Protein AF-A0A822DUJ0-F1 (afdb_monomer_lite)

Radius of gyration: 12.26 Å; chains: 1; bounding box: 22×26×30 Å

Secondary structure (DSSP, 8-state):
-----TT---------SSTTS-GGGGHHHHHHHHHHHHHTT-------TTSSSHHHH-

Foldseek 3Di:
DDDPDPPDDDDDDPFDQDPPTPLVVCPVV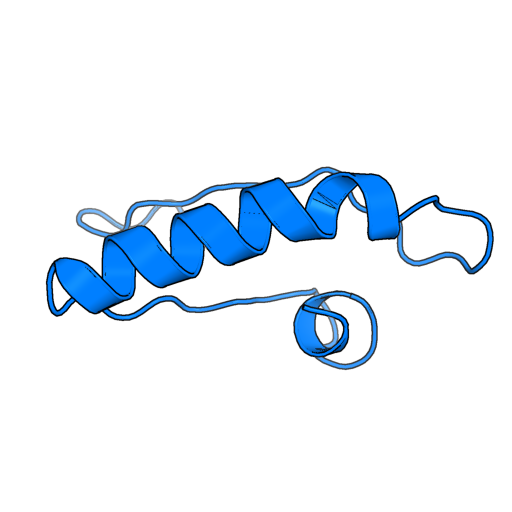VVVVCVVCVVVVHHDDQDDPVCPGNSVVD

Sequence (58 aa):
MFPPQTGIESFKYPIIDIPMFPVSHYFDIVADRIAVNTASNRRTLLYCRQGRSRSITF

InterPro domains:
  IPR029021 Protein-tyrosine phosphatase-like [G3DSA:3.90.190.10] (1-58)
  IPR029021 Protein-tyrosine phosphatase-like [SSF52799] (3-57)

Structure (mmCIF, N/CA/C/O backbone):
data_AF-A0A822DUJ0-F1
#
_entry.id   AF-A0A822DUJ0-F1
#
loop_
_atom_site.group_PDB
_atom_site.id
_atom_site.type_symbol
_atom_site.label_atom_id
_atom_site.label_alt_id
_atom_site.label_comp_id
_atom_site.label_asym_id
_atom_site.label_entity_id
_atom_site.label_seq_id
_atom_site.pdbx_PDB_ins_code
_atom_site.Cartn_x
_atom_site.Cartn_y
_atom_site.Cartn_z
_atom_site.occupancy
_atom_site.B_iso_or_equiv
_atom_site.auth_seq_id
_atom_site.auth_comp_id
_atom_site.auth_asym_id
_atom_site.auth_atom_id
_atom_site.pdbx_PDB_model_num
ATOM 1 N N . MET A 1 1 ? 5.424 16.175 -1.853 1.00 54.72 1 MET A N 1
ATOM 2 C CA . MET A 1 1 ? 5.687 15.471 -0.580 1.00 54.72 1 MET A CA 1
ATOM 3 C C . MET A 1 1 ? 4.746 16.084 0.431 1.00 54.72 1 MET A C 1
ATOM 5 O O . MET A 1 1 ? 4.730 17.305 0.510 1.00 54.72 1 MET A O 1
ATOM 9 N N . PHE A 1 2 ? 3.900 15.293 1.091 1.00 58.38 2 PHE A N 1
ATOM 10 C CA . PHE A 1 2 ? 3.040 15.842 2.138 1.00 58.38 2 PHE A CA 1
ATOM 11 C C . PHE A 1 2 ? 3.909 16.174 3.358 1.00 58.38 2 PHE A C 1
ATOM 13 O O . PHE A 1 2 ? 4.794 15.374 3.678 1.00 58.38 2 PHE A O 1
ATOM 20 N N . PRO A 1 3 ? 3.725 17.341 3.997 1.00 65.19 3 PRO A N 1
ATOM 21 C CA . PRO A 1 3 ? 4.400 17.630 5.254 1.00 65.19 3 PRO A CA 1
ATOM 22 C C . PRO A 1 3 ? 3.997 16.571 6.295 1.00 65.19 3 PRO A C 1
ATOM 24 O O . PRO A 1 3 ? 2.869 16.072 6.225 1.00 65.19 3 PRO A O 1
ATOM 27 N N . PRO A 1 4 ? 4.886 16.195 7.234 1.00 64.81 4 PRO A N 1
ATOM 28 C CA . PRO A 1 4 ? 4.507 15.313 8.329 1.00 64.81 4 PRO A CA 1
ATOM 29 C C . PRO A 1 4 ? 3.376 15.982 9.115 1.00 64.81 4 PRO A C 1
ATOM 31 O O . PRO A 1 4 ? 3.566 17.032 9.725 1.00 64.81 4 PRO A O 1
ATOM 34 N N . GLN A 1 5 ? 2.178 15.406 9.030 1.00 71.19 5 GLN A N 1
ATOM 35 C CA . GLN A 1 5 ? 1.013 15.890 9.759 1.00 71.19 5 GLN A CA 1
ATOM 36 C C . GLN A 1 5 ? 0.955 15.176 11.105 1.00 71.19 5 GLN A C 1
ATOM 38 O O . GLN A 1 5 ? 1.075 13.951 11.177 1.00 71.19 5 GLN A O 1
ATOM 43 N N . THR A 1 6 ? 0.776 15.937 12.180 1.00 76.25 6 THR A N 1
ATOM 44 C CA . THR A 1 6 ? 0.567 15.376 13.514 1.00 76.25 6 THR A CA 1
ATOM 45 C C . THR A 1 6 ? -0.696 14.509 13.507 1.00 76.25 6 THR A C 1
ATOM 47 O O . THR A 1 6 ? -1.751 14.925 13.039 1.00 76.25 6 THR A O 1
ATOM 50 N N . GLY A 1 7 ? -0.577 13.265 13.979 1.00 81.94 7 GLY A N 1
ATOM 51 C CA . GLY A 1 7 ? -1.691 12.309 14.029 1.00 81.94 7 GLY A CA 1
ATOM 52 C C . GLY A 1 7 ? -1.900 11.453 12.773 1.00 81.94 7 GLY A C 1
ATOM 53 O O . GLY A 1 7 ? -2.790 10.606 12.786 1.00 81.94 7 GLY A O 1
ATOM 54 N N . ILE A 1 8 ? -1.083 11.609 11.722 1.00 86.25 8 ILE A N 1
ATOM 55 C CA . ILE A 1 8 ? -1.108 10.723 10.547 1.00 86.25 8 ILE A CA 1
ATOM 56 C C . ILE A 1 8 ? 0.174 9.891 10.505 1.00 86.25 8 ILE A C 1
ATOM 58 O O . ILE A 1 8 ? 1.270 10.403 10.276 1.00 86.25 8 ILE A O 1
ATOM 62 N N . GLU A 1 9 ? 0.030 8.582 10.699 1.00 89.06 9 GLU A N 1
ATOM 63 C CA . GLU A 1 9 ? 1.111 7.621 10.484 1.00 89.06 9 GLU A CA 1
ATOM 64 C C . GLU A 1 9 ? 1.446 7.574 8.983 1.00 89.06 9 GLU A C 1
ATOM 66 O O . GLU A 1 9 ? 0.558 7.385 8.149 1.00 89.06 9 GLU A O 1
ATOM 71 N N . SER A 1 10 ? 2.716 7.781 8.619 1.00 88.75 10 SER A N 1
ATOM 72 C CA . SER A 1 10 ? 3.137 7.842 7.215 1.00 88.75 10 SER A CA 1
ATOM 73 C C . SER A 1 10 ? 4.293 6.890 6.926 1.00 88.75 10 SER A C 1
ATOM 75 O O . SER A 1 10 ? 5.298 6.870 7.633 1.00 88.75 10 SER A O 1
ATOM 77 N N . PHE A 1 11 ? 4.147 6.117 5.848 1.00 90.25 11 PHE A N 1
ATOM 78 C CA . PHE A 1 11 ? 5.168 5.206 5.335 1.00 90.25 11 PHE A CA 1
ATOM 79 C C . PHE A 1 11 ? 5.514 5.563 3.904 1.00 90.25 11 PHE A C 1
ATOM 81 O O . PHE A 1 11 ? 4.651 5.939 3.109 1.00 90.25 11 PHE A O 1
ATOM 88 N N . LYS A 1 12 ? 6.794 5.422 3.565 1.00 91.44 12 LYS A N 1
ATOM 89 C CA . LYS A 1 12 ? 7.296 5.665 2.219 1.00 91.44 12 LYS A CA 1
ATOM 90 C C . LYS A 1 12 ? 7.985 4.415 1.699 1.00 91.44 12 LYS A C 1
ATOM 92 O O . LYS A 1 12 ? 9.027 4.024 2.214 1.00 91.44 12 LYS A O 1
ATOM 97 N N . TYR A 1 13 ? 7.441 3.860 0.623 1.00 91.81 13 TYR A N 1
ATOM 98 C CA . TYR A 1 13 ? 8.087 2.806 -0.148 1.00 91.81 13 TYR A CA 1
ATOM 99 C C . TYR A 1 13 ? 8.855 3.436 -1.322 1.00 91.81 13 TYR A C 1
ATOM 101 O O . TYR A 1 13 ? 8.287 4.268 -2.040 1.00 91.81 13 TYR A O 1
ATOM 109 N N . PRO A 1 14 ? 10.141 3.101 -1.534 1.00 91.94 14 PRO A N 1
ATOM 110 C CA . PRO A 1 14 ? 10.975 3.688 -2.586 1.00 91.94 14 PRO A CA 1
ATOM 111 C C . PRO A 1 14 ? 10.677 3.078 -3.972 1.00 91.94 14 PRO A C 1
ATOM 113 O O . PRO A 1 14 ? 11.569 2.589 -4.655 1.00 91.94 14 PRO A O 1
ATOM 116 N N . ILE A 1 15 ? 9.410 3.105 -4.393 1.00 93.06 15 ILE A N 1
ATOM 117 C CA . ILE A 1 15 ? 8.946 2.499 -5.647 1.00 93.06 15 ILE A CA 1
ATOM 118 C C . ILE A 1 15 ? 9.127 3.483 -6.806 1.00 93.06 15 ILE A C 1
ATOM 120 O O . ILE A 1 15 ? 8.524 4.570 -6.834 1.00 93.06 15 ILE A O 1
ATOM 124 N N . ILE A 1 16 ? 9.943 3.077 -7.778 1.00 94.19 16 ILE A N 1
ATOM 125 C CA . ILE A 1 16 ? 10.223 3.837 -8.998 1.00 94.19 16 ILE A CA 1
ATOM 126 C C . ILE A 1 16 ? 9.143 3.527 -10.039 1.00 94.19 16 ILE A C 1
ATOM 128 O O . ILE A 1 16 ? 8.738 2.384 -10.213 1.00 94.19 16 ILE A O 1
ATOM 132 N N . ASP A 1 17 ? 8.665 4.562 -10.727 1.00 94.88 17 ASP A N 1
ATOM 133 C CA . ASP A 1 17 ? 7.591 4.466 -11.721 1.00 94.88 17 ASP A CA 1
ATOM 134 C C . ASP A 1 17 ? 8.139 4.067 -13.102 1.00 94.88 17 ASP A C 1
ATOM 136 O O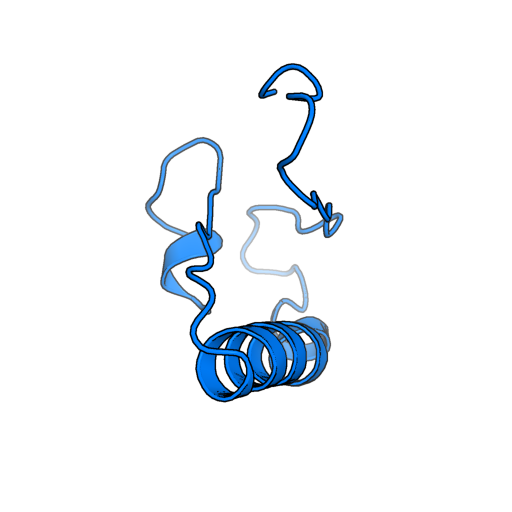 . ASP A 1 17 ? 8.131 4.861 -14.040 1.00 94.88 17 AS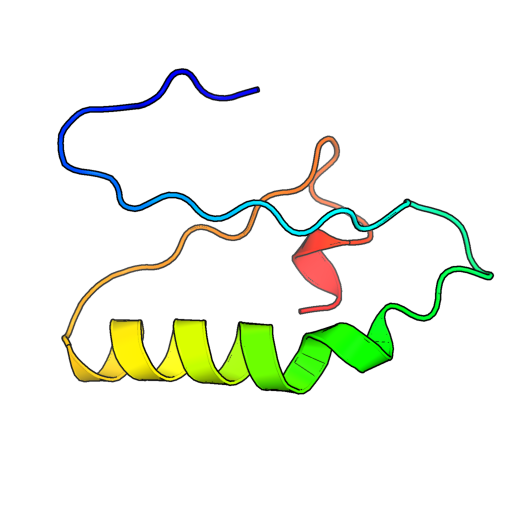P A O 1
ATOM 140 N N . ILE A 1 18 ? 8.711 2.864 -13.193 1.00 95.12 18 ILE A N 1
ATOM 141 C CA . ILE A 1 18 ? 9.241 2.296 -14.439 1.00 95.12 18 ILE A CA 1
ATOM 142 C C . ILE A 1 18 ? 8.799 0.833 -14.588 1.00 95.12 18 ILE A C 1
ATOM 144 O O . ILE A 1 18 ? 8.701 0.137 -13.577 1.00 95.12 18 ILE A O 1
ATOM 148 N N . PRO A 1 19 ? 8.604 0.323 -15.819 1.00 94.06 19 PRO A N 1
ATOM 149 C CA . PRO A 1 19 ? 8.115 -1.043 -16.039 1.00 94.06 19 PRO A CA 1
ATOM 150 C C . PRO A 1 19 ? 9.010 -2.148 -15.462 1.00 94.06 19 PRO A C 1
ATOM 152 O O . PRO A 1 19 ? 8.521 -3.209 -15.101 1.00 94.06 19 PRO A O 1
ATOM 155 N N . MET A 1 20 ? 10.321 -1.899 -15.368 1.00 96.81 20 MET A N 1
ATOM 156 C CA . MET A 1 20 ? 11.302 -2.876 -14.879 1.00 96.81 20 MET A CA 1
ATOM 157 C C . MET A 1 20 ? 11.409 -2.929 -13.353 1.00 96.81 20 MET A C 1
ATOM 159 O O . MET A 1 20 ? 12.107 -3.791 -12.823 1.00 96.81 20 MET A O 1
ATOM 163 N N . PHE A 1 21 ? 10.782 -1.993 -12.634 1.00 96.31 21 PHE A N 1
ATOM 164 C CA . PHE A 1 21 ? 10.843 -2.003 -11.181 1.00 96.31 21 PHE A CA 1
ATOM 165 C C . PHE A 1 21 ? 9.991 -3.168 -10.649 1.00 96.31 21 PHE A C 1
ATOM 167 O O . PHE A 1 21 ? 8.807 -3.240 -10.987 1.00 96.31 21 PHE A O 1
ATOM 174 N N . PRO A 1 22 ? 10.538 -4.062 -9.804 1.00 95.94 22 PRO A N 1
ATOM 175 C CA . PRO A 1 22 ? 9.821 -5.235 -9.308 1.00 95.94 22 PRO A CA 1
ATOM 176 C C . PRO A 1 22 ? 8.825 -4.841 -8.206 1.00 95.94 22 PRO A C 1
ATOM 178 O O . PRO A 1 22 ? 9.026 -5.106 -7.022 1.00 95.94 22 PRO A O 1
ATOM 181 N N . VAL A 1 23 ? 7.742 -4.160 -8.591 1.00 95.38 23 VAL A N 1
ATOM 182 C CA . VAL A 1 23 ? 6.733 -3.622 -7.662 1.00 95.38 23 VAL A CA 1
ATOM 183 C C . VAL A 1 23 ? 6.033 -4.718 -6.854 1.00 95.38 23 VAL A C 1
ATOM 185 O O . VAL A 1 23 ? 5.645 -4.478 -5.712 1.00 95.38 23 VAL A O 1
ATOM 188 N N . SER A 1 24 ? 5.957 -5.932 -7.402 1.00 96.12 24 SER A N 1
ATOM 189 C CA . SER A 1 24 ? 5.360 -7.102 -6.755 1.00 96.12 24 SER A CA 1
ATOM 190 C C . SER A 1 24 ? 6.033 -7.481 -5.437 1.00 96.12 24 SER A C 1
ATOM 192 O O . SER A 1 24 ? 5.356 -7.970 -4.541 1.00 96.12 24 SER A O 1
ATOM 194 N N . HIS A 1 25 ? 7.325 -7.182 -5.258 1.00 96.50 25 HIS A N 1
ATOM 195 C CA . HIS A 1 25 ? 8.032 -7.425 -3.993 1.00 96.50 25 HIS A CA 1
ATOM 196 C C . HIS A 1 25 ? 7.447 -6.630 -2.812 1.00 96.50 25 HIS A C 1
ATOM 198 O O . HIS A 1 25 ? 7.777 -6.905 -1.662 1.00 96.50 25 HIS A O 1
ATOM 204 N N . TYR A 1 26 ? 6.604 -5.630 -3.084 1.00 96.44 26 TYR A N 1
ATOM 205 C CA . TYR A 1 26 ? 5.965 -4.796 -2.073 1.00 96.44 26 TYR A CA 1
ATOM 206 C C . TYR A 1 26 ? 4.479 -5.118 -1.865 1.00 96.44 26 TYR A C 1
ATOM 208 O O . TYR A 1 26 ? 3.866 -4.493 -1.005 1.00 96.44 26 TYR A O 1
ATOM 216 N N . PHE A 1 27 ? 3.880 -6.034 -2.635 1.00 96.25 27 PHE A N 1
ATOM 217 C CA . PHE A 1 27 ? 2.434 -6.286 -2.566 1.00 96.25 27 PHE A CA 1
ATOM 218 C C . PHE A 1 27 ? 2.008 -6.763 -1.181 1.00 96.25 27 PHE A C 1
ATOM 220 O O . PHE A 1 27 ? 1.174 -6.106 -0.561 1.00 96.25 27 PHE A O 1
ATOM 227 N N . ASP A 1 28 ? 2.648 -7.806 -0.656 1.00 97.44 28 ASP A N 1
ATOM 228 C CA . ASP A 1 28 ? 2.268 -8.390 0.635 1.00 97.44 28 ASP A CA 1
ATOM 229 C C . ASP A 1 28 ? 2.440 -7.386 1.781 1.00 97.44 28 ASP A C 1
ATOM 231 O O . ASP A 1 28 ? 1.501 -7.110 2.520 1.00 97.44 28 ASP A O 1
ATOM 235 N N . ILE A 1 29 ? 3.602 -6.727 1.872 1.00 95.81 29 ILE A N 1
ATOM 236 C CA . ILE A 1 29 ? 3.868 -5.770 2.958 1.00 95.81 29 ILE A CA 1
ATOM 237 C C . ILE A 1 29 ? 2.925 -4.555 2.934 1.00 95.81 29 ILE A C 1
ATOM 239 O O . ILE A 1 29 ? 2.620 -3.991 3.988 1.00 95.81 29 ILE A O 1
ATOM 243 N N . VAL A 1 30 ? 2.476 -4.117 1.752 1.00 95.75 30 VAL A N 1
ATOM 244 C CA . VAL A 1 30 ? 1.506 -3.019 1.626 1.00 95.75 30 VAL A CA 1
ATOM 245 C C . VAL A 1 30 ? 0.098 -3.512 1.960 1.00 95.75 30 VAL A C 1
ATOM 247 O O . VAL A 1 30 ? -0.594 -2.851 2.737 1.00 95.75 30 VAL A O 1
ATOM 250 N N . ALA A 1 31 ? -0.303 -4.672 1.435 1.00 96.44 31 ALA A N 1
ATOM 251 C CA . ALA A 1 31 ? -1.605 -5.281 1.692 1.00 96.44 31 ALA A CA 1
ATOM 252 C C . ALA A 1 31 ? -1.809 -5.576 3.186 1.00 96.44 31 ALA A C 1
ATOM 254 O O . ALA A 1 31 ? -2.822 -5.168 3.756 1.00 96.44 31 ALA A O 1
ATOM 255 N N . ASP A 1 32 ? -0.813 -6.169 3.846 1.00 96.50 32 ASP A N 1
ATOM 256 C CA . ASP A 1 32 ? -0.835 -6.452 5.282 1.00 96.50 32 ASP A CA 1
ATOM 257 C C . ASP A 1 32 ? -1.029 -5.174 6.100 1.00 96.50 32 ASP A C 1
ATOM 259 O O . ASP A 1 32 ? -1.821 -5.128 7.044 1.00 96.50 32 ASP A O 1
ATOM 263 N N . ARG A 1 33 ? -0.353 -4.083 5.720 1.00 94.81 33 ARG A N 1
ATOM 264 C CA . ARG A 1 33 ? -0.478 -2.800 6.423 1.00 94.81 33 ARG A CA 1
ATOM 265 C C . ARG A 1 33 ? -1.875 -2.200 6.272 1.00 94.81 33 ARG A C 1
ATOM 267 O O . ARG A 1 33 ? -2.415 -1.661 7.240 1.00 94.81 33 ARG A O 1
ATOM 274 N N . ILE A 1 34 ? -2.452 -2.278 5.072 1.00 95.38 34 ILE A N 1
ATOM 275 C CA . ILE A 1 34 ? -3.831 -1.842 4.822 1.00 95.38 34 ILE A CA 1
ATOM 276 C C . ILE A 1 34 ? -4.782 -2.684 5.678 1.00 95.38 34 ILE A C 1
ATOM 278 O O . ILE A 1 34 ? -5.590 -2.116 6.411 1.00 95.38 34 ILE A O 1
ATOM 282 N N . ALA A 1 35 ? -4.626 -4.009 5.673 1.00 96.94 35 ALA A N 1
ATOM 283 C CA . ALA A 1 35 ? -5.463 -4.928 6.436 1.00 96.94 35 ALA A CA 1
ATOM 284 C C . ALA A 1 35 ? -5.411 -4.661 7.951 1.00 96.94 35 ALA A C 1
ATOM 286 O O . ALA A 1 35 ? -6.459 -4.580 8.593 1.00 96.94 35 ALA A O 1
ATOM 287 N N . VAL A 1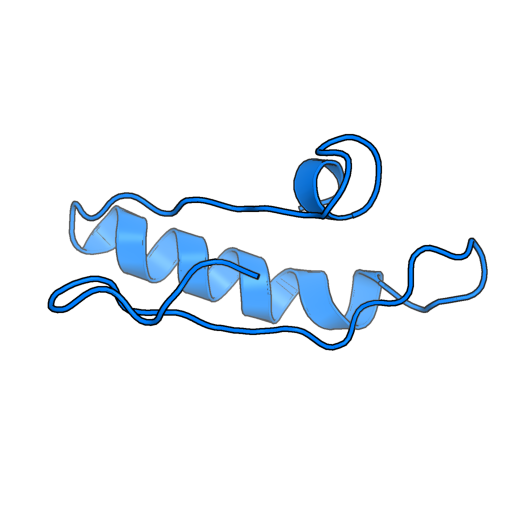 36 ? -4.221 -4.440 8.523 1.00 96.12 36 VAL A N 1
ATOM 288 C CA . VAL A 1 36 ? -4.049 -4.086 9.946 1.00 96.12 36 VAL A CA 1
ATOM 289 C C . VAL A 1 36 ? -4.785 -2.787 10.294 1.00 96.12 36 VAL A C 1
ATOM 291 O O . VAL A 1 36 ? -5.465 -2.702 11.323 1.00 96.12 36 VAL A O 1
ATOM 294 N N . ASN A 1 37 ? -4.696 -1.778 9.425 1.00 94.75 37 ASN A N 1
ATOM 295 C CA . ASN A 1 37 ? -5.397 -0.513 9.623 1.00 94.75 37 ASN A CA 1
ATOM 296 C C . ASN A 1 37 ? -6.915 -0.690 9.536 1.00 94.75 37 ASN A C 1
ATOM 298 O O . ASN A 1 37 ? -7.632 -0.183 10.399 1.00 94.75 37 ASN A O 1
ATOM 302 N N . THR A 1 38 ? -7.401 -1.447 8.551 1.00 94.94 38 THR A N 1
ATOM 303 C CA . THR A 1 38 ? -8.825 -1.762 8.400 1.00 94.94 38 THR A CA 1
ATOM 304 C C . THR A 1 38 ? -9.367 -2.522 9.611 1.00 94.94 38 THR A C 1
ATOM 306 O O . THR A 1 38 ? -10.413 -2.146 10.134 1.00 94.94 38 THR A O 1
ATOM 309 N N . ALA A 1 39 ? -8.637 -3.520 10.121 1.00 96.94 39 ALA A N 1
ATOM 310 C CA . ALA A 1 39 ? -9.011 -4.270 11.324 1.00 96.94 39 ALA A CA 1
ATOM 311 C C . ALA A 1 39 ? -9.109 -3.375 12.573 1.00 96.94 39 ALA A C 1
ATOM 313 O O . ALA A 1 39 ? -9.937 -3.606 13.449 1.00 96.94 39 ALA A O 1
ATOM 314 N N . SER A 1 40 ? -8.307 -2.309 12.626 1.00 95.00 40 SER A N 1
ATOM 315 C CA . SER A 1 40 ? -8.332 -1.304 13.696 1.00 95.00 40 SER A CA 1
ATOM 316 C C . SER A 1 40 ? -9.345 -0.172 13.462 1.00 95.00 40 SER A C 1
ATOM 318 O O . SER A 1 40 ? -9.277 0.857 14.135 1.00 95.00 40 SER A O 1
ATOM 320 N N . ASN A 1 41 ? -10.252 -0.316 12.487 1.00 94.25 41 ASN A N 1
ATOM 321 C CA . ASN A 1 41 ? -11.216 0.703 12.054 1.00 94.25 41 ASN A CA 1
ATOM 322 C C . ASN A 1 41 ? -10.565 2.049 11.652 1.00 94.25 41 ASN A C 1
ATOM 324 O O . ASN A 1 41 ? -11.164 3.121 11.770 1.00 94.25 41 ASN A O 1
ATOM 328 N N . ARG A 1 42 ? -9.312 2.003 11.184 1.00 94.19 42 ARG A N 1
ATOM 329 C CA . ARG A 1 42 ? -8.576 3.147 10.632 1.00 94.19 42 ARG A CA 1
ATOM 330 C C . ARG A 1 42 ? -8.727 3.180 9.115 1.00 94.19 42 ARG A C 1
ATOM 332 O O . ARG A 1 42 ? -9.068 2.190 8.474 1.00 94.19 42 ARG A O 1
ATOM 339 N N . ARG A 1 43 ? -8.443 4.341 8.526 1.00 93.31 43 ARG A N 1
ATOM 340 C CA . ARG A 1 43 ? -8.440 4.538 7.072 1.00 93.31 43 ARG A CA 1
ATOM 341 C C . ARG A 1 43 ? -7.015 4.734 6.579 1.00 93.31 43 ARG A C 1
ATOM 343 O O . ARG A 1 43 ? -6.227 5.418 7.226 1.00 93.31 43 ARG A O 1
ATOM 350 N N . THR A 1 44 ? -6.702 4.161 5.423 1.00 94.44 44 THR A N 1
ATOM 351 C CA . THR A 1 44 ? -5.398 4.304 4.771 1.00 94.44 44 THR A CA 1
ATOM 352 C C . THR A 1 44 ? -5.551 5.115 3.492 1.00 94.44 44 THR A C 1
ATOM 354 O O . THR A 1 44 ? -6.425 4.837 2.676 1.00 94.44 44 THR A O 1
ATOM 357 N N . LEU A 1 45 ? -4.692 6.121 3.320 1.00 93.88 45 LEU A N 1
ATOM 358 C CA . LEU A 1 45 ? -4.542 6.844 2.062 1.00 93.88 45 LEU A CA 1
ATOM 359 C C . LEU A 1 45 ? -3.313 6.302 1.333 1.00 93.88 45 LEU A C 1
ATOM 361 O O . LEU A 1 45 ? -2.185 6.530 1.771 1.00 93.88 45 LEU A O 1
ATOM 365 N N . LEU A 1 46 ? -3.530 5.625 0.207 1.00 94.00 46 LEU A N 1
ATOM 366 C CA . LEU A 1 46 ? -2.458 5.246 -0.706 1.00 94.00 46 LEU A CA 1
ATOM 367 C C . LEU A 1 46 ? -2.255 6.340 -1.755 1.00 94.00 46 LEU A C 1
ATOM 369 O O . LEU A 1 46 ? -3.204 6.803 -2.383 1.00 94.00 46 LEU A O 1
ATOM 373 N N . TYR A 1 47 ? -1.011 6.777 -1.943 1.00 93.38 47 TYR A N 1
ATOM 374 C CA . TYR A 1 47 ? -0.700 7.919 -2.799 1.00 93.38 47 TYR A CA 1
ATOM 375 C C . TYR A 1 47 ? 0.571 7.700 -3.618 1.00 93.38 47 TYR A C 1
ATOM 377 O O . TYR A 1 47 ? 1.609 7.283 -3.105 1.00 93.38 47 TYR A O 1
ATOM 385 N N . CYS A 1 48 ? 0.518 8.091 -4.891 1.00 92.50 48 CYS A N 1
ATOM 386 C CA . CYS A 1 48 ? 1.693 8.344 -5.715 1.00 92.50 48 CYS A CA 1
ATOM 387 C C . CYS A 1 48 ? 1.547 9.697 -6.425 1.00 92.50 48 CYS A C 1
ATOM 389 O O . CYS A 1 48 ? 0.447 10.234 -6.530 1.00 92.50 48 CYS A O 1
ATOM 391 N N . ARG A 1 49 ? 2.652 10.253 -6.945 1.00 89.19 49 ARG A N 1
ATOM 392 C CA . ARG A 1 49 ? 2.711 11.634 -7.473 1.00 89.19 49 ARG A CA 1
ATOM 393 C C . ARG A 1 49 ? 1.588 11.973 -8.472 1.00 89.19 49 ARG A C 1
ATOM 395 O O . ARG A 1 49 ? 1.123 13.106 -8.486 1.00 89.19 49 ARG A O 1
ATOM 402 N N . GLN A 1 50 ? 1.194 11.013 -9.313 1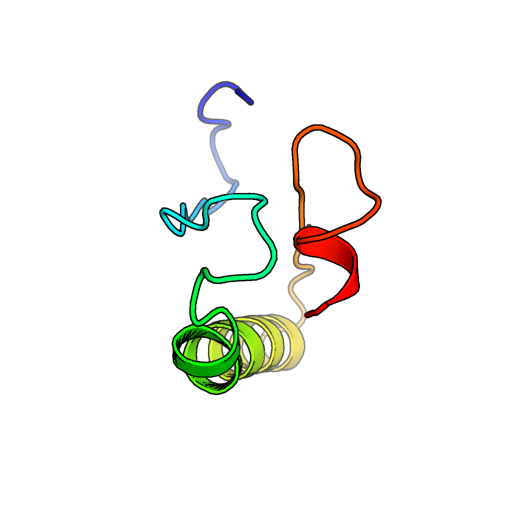.00 90.69 50 GLN A N 1
ATOM 403 C CA . GLN A 1 50 ? 0.166 11.167 -10.356 1.00 90.69 50 GLN A CA 1
ATOM 404 C C . GLN A 1 50 ? -1.157 10.458 -10.024 1.00 90.69 50 GLN A C 1
ATOM 406 O O . GLN A 1 50 ? -2.126 10.661 -10.745 1.00 90.69 50 GLN A O 1
ATOM 411 N N . GLY A 1 51 ? -1.188 9.587 -9.011 1.00 88.00 51 GLY A N 1
ATOM 412 C CA . GLY A 1 51 ? -2.357 8.764 -8.686 1.00 88.00 51 GLY A CA 1
ATOM 413 C C . GLY A 1 51 ? -2.801 7.780 -9.781 1.00 88.00 51 GLY A C 1
ATOM 414 O O . GLY A 1 51 ? -3.981 7.476 -9.836 1.00 88.00 51 GLY A O 1
ATOM 415 N N . ARG A 1 52 ? -1.913 7.339 -10.691 1.00 90.00 52 ARG A N 1
ATOM 416 C CA . ARG A 1 52 ? -2.286 6.519 -11.874 1.00 90.00 52 ARG A CA 1
ATOM 417 C C . ARG A 1 52 ? -1.610 5.154 -11.970 1.00 90.00 52 ARG A C 1
ATOM 419 O O . ARG A 1 52 ? -2.248 4.185 -12.340 1.00 90.00 52 ARG A O 1
ATOM 426 N N . SER A 1 53 ? -0.307 5.108 -11.713 1.00 91.50 53 SER A N 1
ATOM 427 C CA . SER A 1 53 ? 0.502 3.895 -11.860 1.00 91.50 53 SER A CA 1
ATOM 428 C C . SER A 1 53 ? 0.635 3.234 -10.488 1.00 91.50 53 SER A C 1
ATOM 430 O O . SER A 1 53 ? -0.302 2.605 -10.011 1.00 91.50 53 SER A O 1
ATOM 432 N N . ARG A 1 54 ? 1.719 3.538 -9.768 1.00 93.50 54 ARG A N 1
ATOM 433 C CA . ARG A 1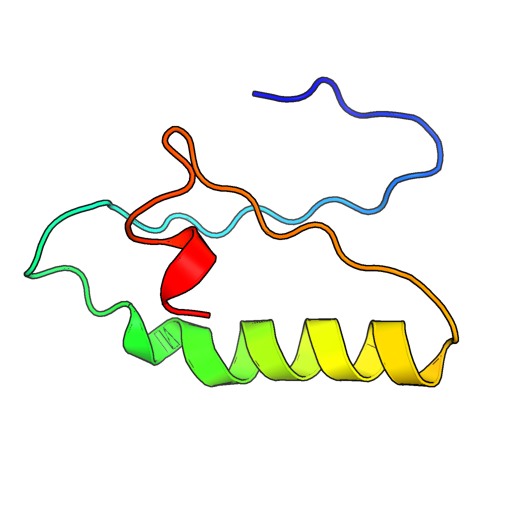 54 ? 2.066 2.930 -8.474 1.00 93.50 54 ARG A CA 1
ATOM 434 C C . ARG A 1 54 ? 0.918 2.794 -7.474 1.00 93.50 54 ARG A C 1
ATOM 436 O O . ARG A 1 54 ? 0.725 1.705 -6.978 1.00 93.50 54 ARG A O 1
ATOM 443 N N . SER A 1 55 ? 0.173 3.856 -7.155 1.00 93.44 55 SER A N 1
ATOM 444 C CA . SER A 1 55 ? -0.858 3.783 -6.105 1.00 93.44 55 SER A CA 1
ATOM 445 C C . SER A 1 55 ? -2.118 3.015 -6.498 1.00 93.44 55 SER A C 1
ATOM 447 O O . SER A 1 55 ? -2.884 2.707 -5.605 1.00 93.44 55 SER A O 1
ATOM 449 N N . ILE A 1 56 ? -2.363 2.784 -7.794 1.00 92.69 56 ILE A N 1
ATOM 450 C CA . ILE A 1 56 ? -3.502 1.982 -8.279 1.00 92.69 56 ILE A CA 1
ATOM 451 C C . ILE A 1 56 ? -3.120 0.499 -8.361 1.00 92.69 56 ILE A C 1
ATOM 453 O O . ILE A 1 56 ? -3.981 -0.369 -8.321 1.00 92.69 56 ILE A O 1
ATOM 457 N N . THR A 1 57 ? -1.826 0.200 -8.495 1.00 93.50 57 THR A N 1
ATOM 458 C CA . THR A 1 57 ? -1.315 -1.175 -8.548 1.00 93.50 57 THR A CA 1
ATOM 459 C C . THR A 1 57 ? -1.485 -1.938 -7.226 1.00 93.50 57 THR A C 1
ATOM 461 O O . THR A 1 57 ? -1.478 -3.164 -7.251 1.00 93.50 57 THR A O 1
ATOM 464 N N . PHE A 1 58 ? -1.616 -1.229 -6.103 1.00 89.81 58 PHE A N 1
ATOM 465 C CA . PHE A 1 58 ? -1.841 -1.784 -4.763 1.00 89.81 58 PHE A CA 1
ATOM 466 C C . PHE A 1 58 ? -3.294 -1.573 -4.342 1.00 89.81 58 PHE A C 1
ATOM 468 O O . PHE A 1 58 ? -3.820 -2.454 -3.632 1.00 89.81 58 PHE A O 1
#

Organism: NCBI:txid392032

pLDDT: mean 90.55, std 9.42, range [54.72, 97.44]